Protein AF-A0A0G1K128-F1 (afdb_monomer_lite)

Organism: NCBI:txid1618657

pLDDT: mean 94.58, std 5.47, range [57.47, 98.75]

Sequence (160 aa):
MKIVFLGTSKFSKIYRDAIVRAGYEIVKMEDSPDLGVIAYYGKILPKKILDIPKMGFINVHYSLLPRWRGPSPIQAAILAGDLKTGVTISKVAPKADVGGIIAQEEASILKNETYFEIERKLDDIGQALLVKSIPEWTSGKIIPWKQDESSATYSKLIKC

Radius of gyration: 15.01 Å; chains: 1; bounding box: 37×30×43 Å

InterPro domains:
  IPR002376 Formyl transferase, N-terminal [PF00551] (32-133)
  IPR036477 Formyl transferase, N-terminal domain superfamily [SSF53328] (1-158)
  IPR041711 Methionyl-tRNA formyltransferase, N-terminal domain [cd08646] (1-158)

Foldseek 3Di:
DEEAEAADDPLSVLLVVLCVVLVYHHDHLVVQGQEYEYENRQDQDDPVSQVRHVLGYKYKDWFDPLEAFDDPRLVVCVVVVPQKGWIWIFGDDNDGPQGFTQDIDMDGDDPPDDSVNSSVVRSVRRSVGVSVRVVCSSVVVTDGHGGDPVNHDHDDDDDD

Structure (mmCIF, N/CA/C/O backbone):
data_AF-A0A0G1K128-F1
#
_entry.id   AF-A0A0G1K128-F1
#
loop_
_atom_site.group_PDB
_atom_site.id
_atom_site.type_symbol
_atom_site.label_atom_id
_atom_site.label_alt_id
_atom_site.label_comp_id
_atom_site.label_asym_id
_atom_site.label_entity_id
_atom_site.label_seq_id
_atom_site.pdbx_PDB_ins_code
_atom_site.Cartn_x
_atom_site.Cartn_y
_atom_site.Cartn_z
_atom_site.occupancy
_atom_site.B_iso_or_equiv
_atom_site.auth_seq_id
_atom_site.auth_comp_id
_atom_site.auth_asym_id
_atom_site.auth_atom_id
_atom_site.pdbx_PDB_model_num
ATOM 1 N N . MET A 1 1 ? -9.462 11.589 14.408 1.00 94.38 1 MET A N 1
ATOM 2 C CA . MET A 1 1 ? -9.555 10.154 14.067 1.00 94.38 1 MET A CA 1
ATOM 3 C C . MET A 1 1 ? -8.244 9.504 14.452 1.00 94.38 1 MET A C 1
ATOM 5 O O . MET A 1 1 ? -7.195 10.043 14.102 1.00 94.38 1 MET A O 1
ATOM 9 N N . LYS A 1 2 ? -8.320 8.403 15.193 1.00 97.50 2 LYS A N 1
ATOM 10 C CA . LYS A 1 2 ? -7.181 7.648 15.709 1.00 97.50 2 LYS A CA 1
ATOM 11 C C . LYS A 1 2 ? -6.802 6.546 14.728 1.00 97.50 2 LYS A C 1
ATOM 13 O O . LYS A 1 2 ? -7.643 5.719 14.376 1.00 97.50 2 LYS A O 1
ATOM 18 N N . ILE A 1 3 ? -5.549 6.517 14.293 1.00 98.00 3 ILE A N 1
ATOM 19 C CA . ILE A 1 3 ? -5.033 5.516 13.361 1.00 98.00 3 ILE A CA 1
ATOM 20 C C . ILE A 1 3 ? -3.970 4.675 14.053 1.00 98.00 3 ILE A C 1
ATOM 22 O O . ILE A 1 3 ? -2.995 5.203 14.584 1.00 98.00 3 ILE A O 1
ATOM 26 N N . VAL A 1 4 ? -4.114 3.355 13.987 1.00 97.69 4 VAL A N 1
ATOM 27 C CA . VAL A 1 4 ? -3.005 2.448 14.287 1.00 97.69 4 VAL A CA 1
ATOM 28 C C . VAL A 1 4 ? -2.243 2.156 12.998 1.00 97.69 4 VAL A C 1
ATOM 30 O O . VAL A 1 4 ? -2.825 1.755 11.990 1.00 97.69 4 VAL A O 1
ATOM 33 N N . PHE A 1 5 ? -0.931 2.374 13.015 1.00 97.12 5 PHE A N 1
ATOM 34 C CA . PHE A 1 5 ? -0.069 2.154 11.856 1.00 97.12 5 PHE A CA 1
ATOM 35 C C . PHE A 1 5 ? 0.845 0.951 12.076 1.00 97.12 5 PHE A C 1
ATOM 37 O O . PHE A 1 5 ? 1.557 0.882 13.079 1.00 97.12 5 PHE A O 1
ATOM 44 N N . LEU A 1 6 ? 0.853 0.024 11.120 1.00 95.19 6 LEU A N 1
ATOM 45 C CA . LEU A 1 6 ? 1.673 -1.180 11.141 1.00 95.19 6 LEU A CA 1
ATOM 46 C C . LEU A 1 6 ? 2.629 -1.188 9.944 1.00 95.19 6 LEU A C 1
ATOM 48 O O . LEU A 1 6 ? 2.229 -1.406 8.802 1.00 95.19 6 LEU A O 1
ATOM 52 N N . GLY A 1 7 ? 3.914 -1.005 10.232 1.00 91.31 7 GLY A N 1
ATOM 53 C CA . GLY A 1 7 ? 5.005 -1.128 9.271 1.00 91.31 7 GLY A CA 1
ATOM 54 C C . GLY A 1 7 ? 6.283 -1.565 9.979 1.00 91.31 7 GLY A C 1
ATOM 55 O O . GLY A 1 7 ? 6.497 -1.217 11.141 1.00 91.31 7 GLY A O 1
ATOM 56 N N . THR A 1 8 ? 7.093 -2.404 9.330 1.00 79.25 8 THR A N 1
ATOM 57 C CA . THR A 1 8 ? 8.268 -3.032 9.969 1.00 79.25 8 THR A CA 1
ATOM 58 C C . THR A 1 8 ? 9.603 -2.488 9.483 1.00 79.25 8 THR A C 1
ATOM 60 O O . THR A 1 8 ? 10.642 -2.876 10.011 1.00 79.25 8 THR A O 1
ATOM 63 N N . SER A 1 9 ? 9.610 -1.631 8.466 1.00 75.38 9 SER A N 1
ATOM 64 C CA . SER A 1 9 ? 10.834 -1.171 7.815 1.00 75.38 9 SER A CA 1
ATOM 65 C C . SER A 1 9 ? 11.008 0.338 7.955 1.00 75.38 9 SER A C 1
ATOM 67 O O . SER A 1 9 ? 10.055 1.086 8.159 1.00 75.38 9 SER A O 1
ATOM 69 N N . LYS A 1 10 ? 12.239 0.822 7.769 1.00 80.88 10 LYS A N 1
ATOM 70 C CA . LYS A 1 10 ? 12.489 2.265 7.628 1.00 80.88 10 LYS A CA 1
ATOM 71 C C . LYS A 1 10 ? 11.663 2.891 6.490 1.00 80.88 10 LYS A C 1
ATOM 73 O O . LYS A 1 10 ? 11.308 4.060 6.582 1.00 80.88 10 LYS A O 1
ATOM 78 N N . PHE A 1 11 ? 11.320 2.098 5.471 1.00 82.44 11 PHE A N 1
ATOM 79 C CA . PHE A 1 11 ? 10.525 2.518 4.317 1.00 82.44 11 PHE A CA 1
ATOM 80 C C . PHE A 1 11 ? 9.074 2.828 4.698 1.00 82.44 11 PHE A C 1
ATOM 82 O O . PHE A 1 11 ? 8.486 3.758 4.165 1.00 82.44 11 PHE A O 1
ATOM 89 N N . SER A 1 12 ? 8.506 2.162 5.712 1.00 90.00 12 SER A N 1
ATOM 90 C CA . SER A 1 12 ? 7.139 2.462 6.158 1.00 90.00 12 SER A CA 1
ATOM 91 C C . SER A 1 12 ? 7.001 3.828 6.843 1.00 90.00 12 SER A C 1
ATOM 93 O O . SER A 1 12 ? 5.887 4.324 7.004 1.00 90.00 12 SER A O 1
ATOM 95 N N . LYS A 1 13 ? 8.111 4.451 7.272 1.00 93.38 13 LYS A N 1
ATOM 96 C CA . LYS A 1 13 ? 8.086 5.715 8.024 1.00 93.38 13 LYS A CA 1
ATOM 97 C C . LYS A 1 13 ? 7.407 6.840 7.239 1.00 93.38 13 LYS A C 1
ATOM 99 O O . LYS A 1 13 ? 6.653 7.606 7.831 1.00 93.38 13 LYS A O 1
ATOM 104 N N . ILE A 1 14 ? 7.608 6.897 5.923 1.00 95.38 14 ILE A N 1
ATOM 105 C CA . ILE A 1 14 ? 7.027 7.942 5.069 1.00 95.38 14 ILE A CA 1
ATOM 106 C C . ILE A 1 14 ? 5.493 7.956 5.147 1.00 95.38 14 ILE A C 1
ATOM 108 O O . ILE A 1 14 ? 4.895 9.025 5.213 1.00 95.38 14 ILE A O 1
ATOM 112 N N . TYR A 1 15 ? 4.861 6.781 5.243 1.00 97.31 15 TYR A N 1
ATOM 113 C CA . TYR A 1 15 ? 3.409 6.648 5.353 1.00 97.31 15 TYR A CA 1
ATOM 114 C C . TYR A 1 15 ? 2.904 7.093 6.711 1.00 97.31 15 TYR A C 1
ATOM 116 O O . TYR A 1 15 ? 1.934 7.843 6.793 1.00 97.31 15 TYR A O 1
ATOM 124 N N . ARG A 1 16 ? 3.588 6.676 7.781 1.00 96.69 16 ARG A N 1
ATOM 125 C CA . ARG A 1 16 ? 3.284 7.151 9.131 1.00 96.69 16 ARG A CA 1
ATOM 126 C C . ARG A 1 16 ? 3.362 8.676 9.194 1.00 96.69 16 ARG A C 1
ATOM 128 O O . ARG A 1 16 ? 2.458 9.311 9.727 1.00 96.69 16 ARG A O 1
ATOM 135 N N . ASP A 1 17 ? 4.414 9.257 8.630 1.00 96.81 17 ASP A N 1
ATOM 136 C CA . ASP A 1 17 ? 4.616 10.702 8.642 1.00 96.81 17 ASP A CA 1
ATOM 137 C C . ASP A 1 17 ? 3.589 11.417 7.746 1.00 96.81 17 ASP A C 1
ATOM 139 O O . ASP A 1 17 ? 3.098 12.476 8.125 1.00 96.81 17 ASP A O 1
ATOM 143 N N . ALA A 1 18 ? 3.198 10.839 6.604 1.00 97.75 18 ALA A N 1
ATOM 144 C CA . ALA A 1 18 ? 2.126 11.367 5.756 1.00 97.75 18 ALA A CA 1
ATOM 145 C C . ALA A 1 18 ? 0.774 11.402 6.482 1.00 97.75 18 ALA A C 1
ATOM 147 O O . ALA A 1 18 ? 0.077 12.413 6.423 1.00 97.75 18 ALA A O 1
ATOM 148 N N . ILE A 1 19 ? 0.440 10.342 7.225 1.00 98.00 19 ILE A N 1
ATOM 149 C CA . ILE A 1 19 ? -0.766 10.277 8.060 1.00 98.00 19 ILE A CA 1
ATOM 150 C C . ILE A 1 19 ? -0.753 11.390 9.122 1.00 98.00 19 ILE A C 1
ATOM 152 O O . ILE A 1 19 ? -1.748 12.094 9.286 1.00 98.00 19 ILE A O 1
ATOM 156 N N . VAL A 1 20 ? 0.380 11.594 9.804 1.00 97.88 20 VAL A N 1
ATOM 157 C CA . VAL A 1 20 ? 0.524 12.659 10.814 1.00 97.88 20 VAL A CA 1
ATOM 158 C C . VAL A 1 20 ? 0.426 14.049 10.181 1.00 97.88 20 VAL A C 1
ATOM 160 O O . VAL A 1 20 ? -0.293 14.902 10.695 1.00 97.88 20 VAL A O 1
ATOM 163 N N . ARG A 1 21 ? 1.095 14.287 9.043 1.00 98.00 21 ARG A N 1
ATOM 164 C CA . ARG A 1 21 ? 1.012 15.563 8.303 1.00 98.00 21 ARG A CA 1
ATOM 165 C C . ARG A 1 21 ? -0.411 15.878 7.843 1.00 98.00 21 ARG A C 1
ATOM 167 O O . ARG A 1 21 ? -0.774 17.045 7.779 1.00 98.00 21 ARG A O 1
ATOM 174 N N . ALA A 1 22 ? -1.211 14.853 7.557 1.00 97.56 22 ALA A N 1
ATOM 175 C CA . ALA A 1 22 ? -2.624 14.992 7.220 1.00 97.56 22 ALA A CA 1
ATOM 176 C C . ALA A 1 22 ? -3.532 15.285 8.436 1.00 97.56 22 ALA A C 1
ATOM 178 O O . ALA A 1 22 ? -4.745 15.397 8.278 1.00 97.56 22 ALA A O 1
ATOM 179 N N . GLY A 1 23 ? -2.969 15.418 9.643 1.00 97.75 23 GLY A N 1
ATOM 180 C CA . GLY A 1 23 ? -3.703 15.778 10.859 1.00 97.75 23 GLY A CA 1
ATOM 181 C C . GLY A 1 23 ? -4.327 14.595 11.601 1.00 97.75 23 GLY A C 1
ATOM 182 O O . GLY A 1 23 ? -5.150 14.803 12.493 1.00 97.75 23 GLY A O 1
ATOM 183 N N . TYR A 1 24 ? -3.963 13.357 11.258 1.00 97.81 24 TYR A N 1
ATOM 184 C CA . TYR A 1 24 ? -4.428 12.175 11.981 1.00 97.81 24 TYR A CA 1
ATOM 185 C C . TYR A 1 24 ? -3.504 11.825 13.149 1.00 97.81 24 TYR A C 1
ATOM 187 O O . TYR A 1 24 ? -2.281 11.961 13.078 1.00 97.81 24 TYR A O 1
ATOM 195 N N . GLU A 1 25 ? -4.098 11.315 14.223 1.00 97.62 25 GLU A N 1
ATOM 196 C CA . GLU A 1 25 ? -3.369 10.885 15.411 1.00 97.62 25 GLU A CA 1
ATOM 197 C C . GLU A 1 25 ? -2.927 9.428 15.249 1.00 97.62 25 GLU A C 1
ATOM 199 O O . GLU A 1 25 ? -3.759 8.551 15.012 1.00 97.62 25 GLU A O 1
ATOM 204 N N . ILE A 1 26 ? -1.628 9.159 15.393 1.00 97.62 26 ILE A N 1
ATOM 205 C CA . ILE A 1 26 ? -1.115 7.787 15.444 1.00 97.62 26 ILE A CA 1
ATOM 206 C C . ILE A 1 26 ? -1.187 7.280 16.881 1.00 97.62 26 ILE A C 1
ATOM 208 O O . ILE A 1 26 ? -0.515 7.823 17.757 1.00 97.62 26 ILE A O 1
ATOM 212 N N . VAL A 1 27 ? -1.941 6.207 17.094 1.00 97.50 27 VAL A N 1
ATOM 213 C CA . VAL A 1 27 ? -2.155 5.591 18.409 1.00 97.50 27 VAL A CA 1
ATOM 214 C C . VAL A 1 27 ? -1.698 4.133 18.429 1.00 97.50 27 VAL A C 1
ATOM 216 O O . VAL A 1 27 ? -1.413 3.540 17.381 1.00 97.50 27 VAL A O 1
ATOM 219 N N . LYS A 1 28 ? -1.623 3.535 19.621 1.00 95.88 28 LYS A N 1
ATOM 220 C CA . LYS A 1 28 ? -1.370 2.100 19.761 1.00 95.88 28 LYS A CA 1
ATOM 221 C C . LYS A 1 28 ? -2.665 1.303 19.625 1.00 95.88 28 LYS A C 1
ATOM 223 O O . LYS A 1 28 ? -3.765 1.849 19.585 1.00 95.88 28 LYS A O 1
ATOM 228 N N . MET A 1 29 ? -2.532 -0.017 19.535 1.00 93.88 29 MET A N 1
ATOM 229 C CA . MET A 1 29 ? -3.674 -0.908 19.330 1.00 93.88 29 MET A CA 1
ATOM 230 C C . MET A 1 29 ? -4.654 -0.869 20.513 1.00 93.88 29 MET A C 1
ATOM 232 O O . MET A 1 29 ? -5.865 -0.932 20.327 1.00 93.88 29 MET A O 1
ATOM 236 N N . GLU A 1 30 ? -4.120 -0.737 21.725 1.00 94.38 30 GLU A N 1
ATOM 237 C CA . GLU A 1 30 ? -4.852 -0.644 22.987 1.00 94.38 30 GLU A CA 1
ATOM 238 C C . GLU A 1 30 ? -5.641 0.668 23.161 1.00 94.38 30 GLU A C 1
ATOM 240 O O . GLU A 1 30 ? -6.563 0.722 23.971 1.00 94.38 30 GLU A O 1
ATOM 245 N N . ASP A 1 31 ? -5.362 1.696 22.354 1.00 95.50 31 ASP A N 1
ATOM 246 C CA . ASP A 1 31 ? -5.962 3.034 22.476 1.00 95.50 31 ASP A CA 1
ATOM 247 C C . ASP A 1 31 ? -7.271 3.201 21.680 1.00 95.50 31 ASP A C 1
ATOM 249 O O . ASP A 1 31 ? -7.717 4.326 21.418 1.00 95.50 31 ASP A O 1
ATOM 253 N N . SER A 1 32 ? -7.896 2.080 21.301 1.00 94.44 32 SER A N 1
ATOM 254 C CA . SER A 1 32 ? -9.138 2.020 20.515 1.00 94.44 32 SER A CA 1
ATOM 255 C C . SER A 1 32 ? -9.050 2.807 19.195 1.00 94.44 32 SER A C 1
ATOM 257 O O . SER A 1 32 ? -9.748 3.812 19.032 1.00 94.44 32 SER A O 1
ATOM 259 N N . PRO A 1 33 ? -8.186 2.388 18.250 1.00 97.50 33 PRO A N 1
ATOM 260 C CA . PRO A 1 33 ? -8.062 3.045 16.952 1.00 97.50 33 PRO A CA 1
ATOM 261 C C . PRO A 1 33 ? -9.363 2.958 16.141 1.00 97.50 33 PRO A C 1
ATOM 263 O O . PRO A 1 33 ? -10.079 1.958 16.182 1.00 97.50 33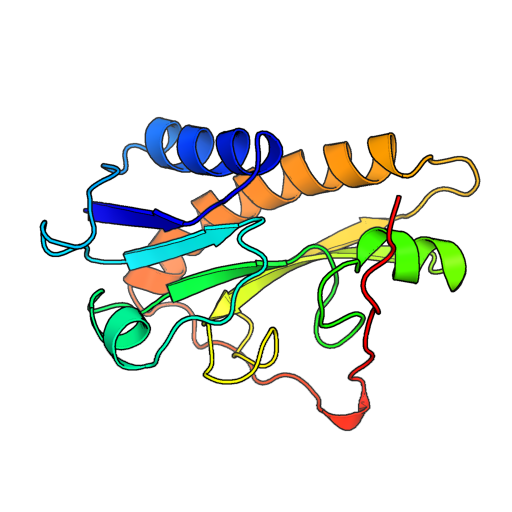 PRO A O 1
ATOM 266 N N . ASP A 1 34 ? -9.640 3.985 15.341 1.00 97.19 34 ASP A N 1
ATOM 267 C CA . ASP A 1 34 ? -10.772 3.999 14.411 1.00 97.19 34 ASP A CA 1
ATOM 268 C C . ASP A 1 34 ? -10.447 3.191 13.144 1.00 97.19 34 ASP A C 1
ATOM 270 O O . ASP A 1 34 ? -11.269 2.403 12.671 1.00 97.19 34 ASP A O 1
ATOM 274 N N . LEU A 1 35 ? -9.224 3.357 12.626 1.00 97.88 35 LEU A N 1
ATOM 275 C CA . LEU A 1 35 ? -8.732 2.760 11.384 1.00 97.88 35 LEU A CA 1
ATOM 276 C C . LEU A 1 35 ? -7.332 2.166 11.581 1.00 97.88 35 LEU A C 1
ATOM 278 O O . LEU A 1 35 ? -6.476 2.748 12.247 1.00 97.88 35 LEU A O 1
ATOM 282 N N . GLY A 1 36 ? -7.083 1.021 10.953 1.00 97.75 36 GLY A N 1
ATOM 283 C CA . GLY A 1 36 ? -5.751 0.452 10.812 1.00 97.75 36 GLY A CA 1
ATOM 284 C C . GLY A 1 36 ? -5.149 0.726 9.434 1.00 97.75 36 GLY A C 1
ATOM 285 O O . GLY A 1 36 ? -5.823 0.582 8.416 1.00 97.75 36 GLY A O 1
ATOM 286 N N . VAL A 1 37 ? -3.866 1.077 9.379 1.00 97.75 37 VAL A N 1
ATOM 287 C CA . VAL A 1 37 ? -3.120 1.228 8.120 1.00 97.75 37 VAL A CA 1
ATOM 288 C C . VAL A 1 37 ? -1.892 0.325 8.131 1.00 97.75 37 VAL A C 1
ATOM 290 O O . VAL A 1 37 ? -1.126 0.320 9.094 1.00 97.75 37 VAL A O 1
ATOM 293 N N . ILE A 1 38 ? -1.700 -0.423 7.047 1.00 95.75 38 ILE A N 1
ATOM 294 C CA . ILE A 1 38 ? -0.551 -1.297 6.816 1.00 95.75 38 ILE A CA 1
ATOM 295 C C . ILE A 1 38 ? 0.257 -0.760 5.636 1.00 95.75 38 ILE A C 1
ATOM 297 O O . ILE A 1 38 ? -0.296 -0.486 4.572 1.00 95.75 38 ILE A O 1
ATOM 301 N N . ALA A 1 39 ? 1.570 -0.640 5.815 1.00 94.69 39 ALA A N 1
ATOM 302 C CA . ALA A 1 39 ? 2.513 -0.409 4.724 1.00 94.69 39 ALA A CA 1
ATOM 303 C C . ALA A 1 39 ? 3.849 -1.076 5.069 1.00 94.69 39 ALA A C 1
ATOM 305 O O . ALA A 1 39 ? 4.358 -0.901 6.177 1.00 94.69 39 ALA A O 1
ATOM 306 N N . TYR A 1 40 ? 4.418 -1.853 4.143 1.00 89.44 40 TYR A N 1
ATOM 307 C CA . TYR A 1 40 ? 5.671 -2.597 4.355 1.00 89.44 40 TYR A CA 1
ATOM 308 C C . TYR A 1 40 ? 5.719 -3.410 5.665 1.00 89.44 40 TYR A C 1
ATOM 310 O O . TYR A 1 40 ? 6.712 -3.384 6.396 1.00 89.44 40 TYR A O 1
ATOM 318 N N . TYR A 1 41 ? 4.634 -4.109 6.002 1.00 85.56 41 TYR A N 1
ATOM 319 C CA . TYR A 1 41 ? 4.558 -4.884 7.246 1.00 85.56 41 TYR A CA 1
ATOM 320 C C . TYR A 1 41 ? 5.029 -6.335 7.087 1.00 85.56 41 TYR A C 1
ATOM 322 O O . TYR A 1 41 ? 5.574 -6.924 8.019 1.00 85.56 41 TYR A O 1
ATOM 330 N N . GLY A 1 42 ? 4.808 -6.931 5.910 1.00 77.81 42 GLY A N 1
ATOM 331 C CA . GLY A 1 42 ? 5.325 -8.258 5.554 1.00 77.81 42 GLY A CA 1
ATOM 332 C C . GLY A 1 42 ? 4.785 -9.439 6.374 1.00 77.81 42 GLY A C 1
ATOM 333 O O . GLY A 1 42 ? 5.275 -10.555 6.216 1.00 77.81 42 GLY A O 1
ATOM 334 N N . LYS A 1 43 ? 3.793 -9.229 7.248 1.00 82.75 43 LYS A N 1
ATOM 335 C CA . LYS A 1 43 ? 3.193 -10.271 8.095 1.00 82.75 43 LYS A CA 1
ATOM 336 C C . LYS A 1 43 ? 1.682 -10.324 7.903 1.00 82.75 43 LYS A C 1
ATOM 338 O O . LYS A 1 43 ? 1.023 -9.296 7.775 1.00 82.75 43 LYS A O 1
ATOM 343 N N . ILE A 1 44 ? 1.134 -11.535 7.950 1.00 85.19 44 ILE A N 1
ATOM 344 C CA . ILE A 1 44 ? -0.314 -11.751 7.979 1.00 85.19 44 ILE A CA 1
ATOM 345 C C . ILE A 1 44 ? -0.823 -11.406 9.379 1.00 85.19 44 ILE A C 1
ATOM 347 O O . ILE A 1 44 ? -0.292 -11.898 10.377 1.00 85.19 44 ILE A O 1
ATOM 351 N N . LEU A 1 45 ? -1.856 -10.568 9.454 1.00 87.25 45 LEU A N 1
ATOM 352 C CA . LEU A 1 45 ? -2.492 -10.228 10.721 1.00 87.25 45 LEU A CA 1
ATOM 353 C C . LEU A 1 45 ? -3.525 -11.290 11.117 1.00 87.25 45 LEU A C 1
ATOM 355 O O . LEU A 1 45 ? -4.397 -11.627 10.313 1.00 87.25 45 LEU A O 1
ATOM 359 N N . PRO A 1 46 ? -3.487 -11.794 12.363 1.00 90.50 46 PRO A N 1
ATOM 360 C CA . PRO A 1 46 ? -4.557 -12.627 12.893 1.00 90.50 46 PRO A CA 1
ATOM 361 C C . PRO A 1 46 ? -5.894 -11.881 12.890 1.00 90.50 46 PRO A C 1
ATOM 363 O O . PRO A 1 46 ? -5.934 -10.680 13.161 1.00 90.50 46 PRO A O 1
ATOM 366 N N . LYS A 1 47 ? -7.002 -12.606 12.700 1.00 89.38 47 LYS A N 1
ATOM 367 C CA . LYS A 1 47 ? -8.359 -12.030 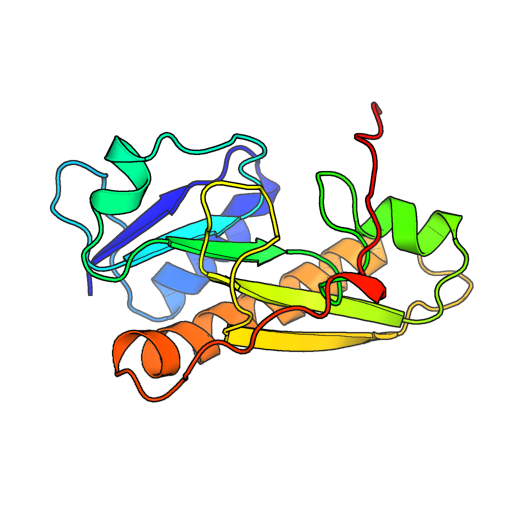12.691 1.00 89.38 47 LYS A CA 1
ATOM 368 C C . LYS A 1 47 ? -8.647 -11.156 13.922 1.00 89.38 47 LYS A C 1
ATOM 370 O O . LYS A 1 47 ? -9.123 -10.041 13.778 1.00 89.38 47 LYS A O 1
ATOM 375 N N . LYS A 1 48 ? -8.240 -11.609 15.115 1.00 91.38 48 LYS A N 1
ATOM 376 C CA . LYS A 1 48 ? -8.395 -10.851 16.371 1.00 91.38 48 LYS A CA 1
ATOM 377 C C . LYS A 1 48 ? -7.762 -9.456 16.352 1.00 91.38 48 LYS A C 1
ATOM 379 O O . LYS A 1 48 ? -8.168 -8.622 17.139 1.00 91.38 48 LYS A O 1
ATOM 384 N N . ILE A 1 49 ? -6.741 -9.237 15.519 1.00 92.44 49 ILE A N 1
ATOM 385 C CA . ILE A 1 49 ? -6.104 -7.929 15.342 1.00 92.44 49 ILE A CA 1
ATOM 386 C C . ILE A 1 49 ? -6.861 -7.122 14.293 1.00 92.44 49 ILE A C 1
ATOM 388 O O . ILE A 1 49 ? -7.120 -5.945 14.511 1.00 92.44 49 ILE A O 1
ATOM 392 N N . LEU A 1 50 ? -7.242 -7.760 13.181 1.00 91.56 50 LEU A N 1
ATOM 393 C CA . LEU A 1 50 ? -8.007 -7.125 12.104 1.00 91.56 50 LEU A CA 1
ATOM 394 C C . LEU A 1 50 ? -9.343 -6.544 12.581 1.00 91.56 50 LEU A C 1
ATOM 396 O O . LEU A 1 50 ? -9.773 -5.527 12.045 1.00 91.56 50 LEU A O 1
ATOM 400 N N . ASP A 1 51 ? -9.953 -7.171 13.586 1.00 91.94 51 ASP A N 1
ATOM 401 C CA . ASP A 1 51 ? -11.247 -6.777 14.145 1.00 91.94 51 ASP A CA 1
ATOM 402 C C . ASP A 1 51 ? -11.144 -5.634 15.186 1.00 91.94 51 ASP A C 1
ATOM 404 O O . ASP A 1 51 ? -12.174 -5.181 15.679 1.00 91.94 51 ASP A O 1
ATOM 408 N N . ILE A 1 52 ? -9.936 -5.163 15.547 1.00 94.75 52 ILE A N 1
ATOM 409 C CA . ILE A 1 52 ? -9.764 -4.117 16.578 1.00 94.75 52 ILE A CA 1
ATOM 410 C C . ILE A 1 52 ? -10.224 -2.740 16.076 1.00 94.75 52 ILE A C 1
ATOM 412 O O . ILE A 1 52 ? -11.076 -2.137 16.733 1.00 94.75 52 ILE A O 1
ATOM 416 N N . PRO A 1 53 ? -9.712 -2.203 14.947 1.00 95.69 53 PRO A N 1
ATOM 417 C CA . PRO A 1 53 ? -10.199 -0.928 14.450 1.00 95.69 53 PRO A CA 1
ATOM 418 C C . PRO A 1 53 ? -11.596 -1.098 13.858 1.00 95.69 53 PRO A C 1
ATOM 420 O O . PRO A 1 53 ? -11.819 -1.967 13.014 1.00 95.69 53 PRO A O 1
ATOM 423 N N . LYS A 1 54 ? -12.533 -0.229 14.247 1.00 88.69 54 LYS A N 1
ATOM 424 C CA . LYS A 1 54 ? -13.939 -0.300 13.801 1.00 88.69 54 LYS A CA 1
ATOM 425 C C . LYS A 1 54 ? -14.081 -0.266 12.278 1.00 88.69 54 LYS A C 1
ATOM 427 O O . LYS A 1 54 ? -14.970 -0.904 11.722 1.00 88.69 54 LYS A O 1
ATOM 432 N N . MET A 1 55 ? -13.199 0.470 11.604 1.00 93.69 55 MET A N 1
ATOM 433 C CA . MET A 1 55 ? -13.181 0.629 10.147 1.00 93.69 55 MET A CA 1
ATOM 434 C C . MET A 1 55 ? -12.263 -0.395 9.451 1.00 93.69 55 M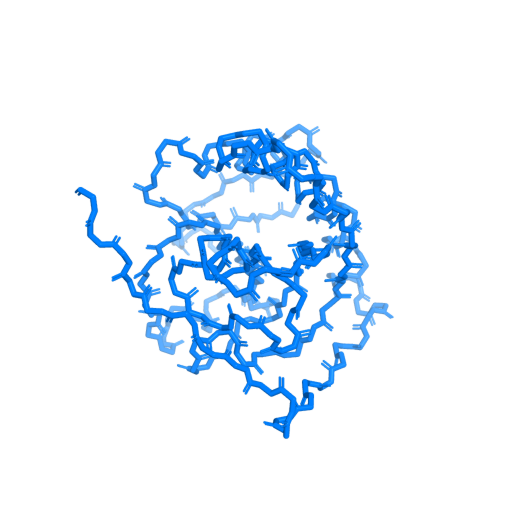ET A C 1
ATOM 436 O O . MET A 1 55 ? -12.040 -0.321 8.241 1.00 93.69 55 MET A O 1
ATOM 440 N N . GLY A 1 56 ? -11.748 -1.371 10.205 1.00 94.00 56 GLY A N 1
ATOM 441 C CA . GLY A 1 56 ? -10.827 -2.403 9.744 1.00 94.00 56 GLY A CA 1
ATOM 442 C C . GLY A 1 56 ? -9.439 -1.864 9.402 1.00 94.00 56 GLY A C 1
ATOM 443 O O . GLY A 1 56 ? -9.042 -0.780 9.828 1.00 94.00 56 GLY A O 1
ATOM 444 N N . PHE A 1 57 ? -8.699 -2.644 8.613 1.00 96.81 57 PHE A N 1
ATOM 445 C CA . PHE A 1 57 ? -7.396 -2.249 8.084 1.00 96.81 57 PHE A CA 1
ATOM 446 C C . PHE A 1 57 ? -7.451 -1.975 6.585 1.00 96.81 57 PHE A C 1
ATOM 448 O O . PHE A 1 57 ? -8.119 -2.695 5.836 1.00 96.81 57 PHE A O 1
ATOM 455 N N . ILE A 1 58 ? -6.663 -0.997 6.149 1.00 97.50 58 ILE A N 1
ATOM 456 C CA . ILE A 1 58 ? -6.305 -0.774 4.749 1.00 97.50 58 ILE A CA 1
ATOM 457 C C . ILE A 1 58 ? -4.804 -0.999 4.556 1.00 97.50 58 ILE A C 1
ATOM 459 O O . ILE A 1 58 ? -4.013 -0.777 5.471 1.00 97.50 58 ILE A O 1
ATOM 463 N N . ASN A 1 59 ? -4.417 -1.470 3.377 1.00 97.31 59 ASN A N 1
ATOM 464 C CA . ASN A 1 59 ? -3.039 -1.763 3.002 1.00 97.31 59 ASN A CA 1
ATOM 465 C C . ASN A 1 59 ? -2.622 -0.903 1.814 1.00 97.31 59 ASN A C 1
ATOM 467 O O . ASN A 1 59 ? -3.419 -0.716 0.894 1.00 97.31 59 ASN A O 1
ATOM 471 N N . VAL A 1 60 ? -1.373 -0.443 1.827 1.00 97.94 60 VAL A N 1
ATOM 472 C CA . VAL A 1 60 ? -0.713 0.160 0.669 1.00 97.94 60 VAL A CA 1
ATOM 473 C C . VAL A 1 60 ? 0.120 -0.909 -0.031 1.00 97.94 60 VAL A C 1
ATOM 475 O O . VAL A 1 60 ? 1.038 -1.472 0.566 1.00 97.94 60 VAL A O 1
ATOM 478 N N . HIS A 1 61 ? -0.193 -1.186 -1.295 1.00 97.56 61 HIS A N 1
ATOM 479 C CA . HIS A 1 61 ? 0.440 -2.246 -2.078 1.00 97.56 61 HIS A CA 1
ATOM 480 C C . HIS A 1 61 ? 1.008 -1.729 -3.397 1.00 97.56 61 HIS A C 1
ATOM 482 O O . HIS A 1 61 ? 0.334 -0.998 -4.113 1.00 97.56 61 HIS A O 1
ATOM 488 N N . TYR A 1 62 ? 2.239 -2.112 -3.740 1.00 97.19 62 TYR A N 1
ATOM 489 C CA . TYR A 1 62 ? 3.014 -1.490 -4.831 1.00 97.19 62 TYR A CA 1
ATOM 490 C C . TYR A 1 62 ? 2.856 -2.213 -6.164 1.00 97.19 62 TYR A C 1
ATOM 492 O O . TYR A 1 62 ? 3.820 -2.589 -6.831 1.00 97.19 62 TYR A O 1
ATOM 500 N N . SER A 1 63 ? 1.605 -2.460 -6.520 1.00 97.94 63 SER A N 1
ATOM 501 C CA . SER A 1 63 ? 1.225 -2.878 -7.862 1.00 97.94 63 SER A CA 1
ATOM 502 C C . SER A 1 63 ? -0.204 -2.461 -8.155 1.00 97.94 63 SER A C 1
ATOM 504 O O . SER A 1 63 ? -0.948 -2.042 -7.263 1.00 97.94 63 SER A O 1
ATOM 506 N N . LEU A 1 64 ? -0.594 -2.633 -9.412 1.00 98.31 64 LEU A N 1
ATOM 507 C CA . LEU A 1 64 ? -1.982 -2.588 -9.835 1.00 98.31 64 LEU A CA 1
ATOM 508 C C . LEU A 1 64 ? -2.644 -3.942 -9.544 1.00 98.31 64 LEU A C 1
ATOM 510 O O . LEU A 1 64 ? -2.686 -4.823 -10.406 1.00 98.31 64 LEU A O 1
ATOM 514 N N . LEU A 1 65 ? -3.142 -4.128 -8.315 1.00 98.31 65 LEU A N 1
ATOM 515 C CA . LEU A 1 65 ? -3.904 -5.327 -7.961 1.00 98.31 65 LEU A CA 1
ATOM 516 C C . LEU A 1 65 ? -5.069 -5.529 -8.947 1.00 98.31 65 LEU A C 1
ATOM 518 O O . LEU A 1 65 ? -5.715 -4.549 -9.327 1.00 98.31 65 LEU A O 1
ATOM 522 N N . PRO A 1 66 ? -5.353 -6.780 -9.356 1.00 98.06 66 PRO A N 1
ATOM 523 C CA . PRO A 1 66 ? -4.879 -8.041 -8.766 1.00 98.06 66 PRO A CA 1
ATOM 524 C C . PRO A 1 66 ? -3.508 -8.543 -9.254 1.00 98.06 66 PRO A C 1
ATOM 526 O O . PRO A 1 66 ? -3.062 -9.609 -8.820 1.00 98.06 66 PRO A O 1
ATOM 529 N N . ARG A 1 67 ? -2.825 -7.815 -10.144 1.00 98.25 67 ARG A N 1
ATOM 530 C CA . ARG A 1 67 ? -1.485 -8.185 -10.611 1.00 98.25 67 ARG A CA 1
ATOM 531 C C . ARG A 1 67 ? -0.468 -8.002 -9.480 1.00 98.25 67 ARG A C 1
ATOM 533 O O . ARG A 1 67 ? -0.527 -7.020 -8.756 1.00 98.25 67 ARG A O 1
ATOM 540 N N . TRP A 1 68 ? 0.464 -8.941 -9.346 1.00 97.62 68 TRP A N 1
ATOM 541 C CA . TRP A 1 68 ? 1.557 -8.943 -8.366 1.00 97.62 68 TRP A CA 1
ATOM 542 C C . TRP A 1 68 ? 1.136 -8.859 -6.893 1.00 97.62 68 TRP A C 1
ATOM 544 O O . TRP A 1 68 ? 1.767 -8.170 -6.091 1.00 97.62 68 TRP A O 1
ATOM 554 N N . ARG A 1 69 ? 0.136 -9.644 -6.482 1.00 97.06 69 ARG A N 1
ATOM 555 C CA . ARG A 1 69 ? -0.089 -9.948 -5.055 1.00 97.06 69 ARG A CA 1
ATOM 556 C C . ARG A 1 69 ? 1.195 -10.502 -4.422 1.00 97.06 69 ARG A C 1
ATOM 558 O O . ARG A 1 69 ? 1.955 -11.209 -5.085 1.00 97.06 69 ARG A O 1
ATOM 565 N N . GLY A 1 70 ? 1.443 -10.242 -3.144 1.00 94.06 70 GLY A N 1
ATOM 566 C CA . GLY A 1 70 ? 2.585 -10.794 -2.417 1.00 94.06 70 GLY A CA 1
ATOM 567 C C . GLY A 1 70 ? 3.751 -9.819 -2.196 1.00 94.06 70 GLY A C 1
ATOM 568 O O . GLY A 1 70 ? 3.634 -8.617 -2.392 1.00 94.06 70 GLY A O 1
ATOM 569 N N . PRO A 1 71 ? 4.900 -10.320 -1.727 1.00 92.62 71 PRO A N 1
ATOM 570 C CA . PRO A 1 71 ? 5.868 -9.515 -0.981 1.00 92.62 71 PRO A CA 1
ATOM 571 C C . PRO A 1 71 ? 6.862 -8.690 -1.815 1.00 92.62 71 PRO A C 1
ATOM 573 O O . PRO A 1 71 ? 7.594 -7.893 -1.233 1.00 92.62 71 PRO A O 1
ATOM 576 N N . SER A 1 72 ? 6.967 -8.889 -3.132 1.00 94.69 72 SER A N 1
ATOM 577 C CA . SER A 1 72 ? 7.982 -8.207 -3.963 1.00 94.69 72 SER A CA 1
ATOM 578 C C . SER A 1 72 ? 7.409 -7.738 -5.310 1.00 94.69 72 SER A C 1
ATOM 580 O O . SER A 1 72 ? 7.882 -8.162 -6.369 1.00 94.69 72 SER A O 1
ATOM 582 N N . PRO A 1 73 ? 6.353 -6.902 -5.298 1.00 96.25 73 PRO A N 1
ATOM 583 C CA . PRO A 1 73 ? 5.606 -6.565 -6.505 1.00 96.25 73 PRO A CA 1
ATOM 584 C C . PRO A 1 73 ? 6.397 -5.717 -7.508 1.00 96.25 73 PRO A C 1
ATOM 586 O O . PRO A 1 73 ? 6.320 -5.987 -8.704 1.00 96.25 73 PRO A O 1
ATOM 589 N N . ILE A 1 74 ? 7.205 -4.750 -7.050 1.00 96.50 74 ILE A N 1
ATOM 590 C CA . ILE A 1 74 ? 8.022 -3.916 -7.948 1.00 96.50 74 ILE A CA 1
ATOM 591 C C . ILE A 1 74 ? 9.008 -4.786 -8.725 1.00 96.50 74 ILE A C 1
ATOM 593 O O . ILE A 1 74 ? 9.081 -4.705 -9.948 1.00 96.50 74 ILE A O 1
ATOM 597 N N . GLN A 1 75 ? 9.770 -5.631 -8.025 1.00 95.88 75 GLN A N 1
ATOM 598 C CA . GLN A 1 75 ? 10.765 -6.481 -8.667 1.00 95.88 75 GLN A CA 1
ATOM 599 C C . GLN A 1 75 ? 10.108 -7.439 -9.659 1.00 95.88 75 GLN A C 1
ATOM 601 O O . GLN A 1 75 ? 10.645 -7.661 -10.738 1.00 95.88 75 GLN A O 1
ATOM 606 N N . ALA A 1 76 ? 8.940 -7.985 -9.314 1.00 96.56 76 ALA A N 1
ATOM 607 C CA . ALA A 1 76 ? 8.205 -8.869 -10.205 1.00 96.56 76 ALA A CA 1
ATOM 608 C C . ALA A 1 76 ? 7.745 -8.147 -11.484 1.00 96.56 76 ALA A C 1
ATOM 610 O O . ALA A 1 76 ? 7.923 -8.691 -12.572 1.00 96.56 76 ALA A O 1
ATOM 611 N N . ALA A 1 77 ? 7.247 -6.911 -11.365 1.00 97.31 77 ALA A N 1
ATOM 612 C CA . ALA A 1 77 ? 6.884 -6.079 -12.511 1.00 97.31 77 ALA A CA 1
ATOM 613 C C . ALA A 1 77 ? 8.091 -5.801 -13.423 1.00 97.31 77 ALA A C 1
ATOM 615 O O . ALA A 1 77 ? 8.004 -6.000 -14.634 1.00 97.31 77 ALA A O 1
ATOM 616 N N . ILE A 1 78 ? 9.240 -5.435 -12.842 1.00 95.94 78 ILE A N 1
ATOM 617 C CA . ILE A 1 78 ? 10.488 -5.213 -13.591 1.00 95.94 78 ILE A CA 1
ATOM 618 C C . ILE A 1 78 ? 10.921 -6.494 -14.319 1.00 95.94 78 ILE A C 1
ATOM 620 O O . ILE A 1 78 ? 11.186 -6.465 -15.518 1.00 95.94 78 ILE A O 1
ATOM 624 N N . LEU A 1 79 ? 10.973 -7.630 -13.615 1.00 94.75 79 LEU A N 1
ATOM 625 C CA . LEU A 1 79 ? 11.428 -8.910 -14.172 1.00 94.75 79 LEU A CA 1
ATOM 626 C C . LEU A 1 79 ? 10.510 -9.444 -15.278 1.00 94.75 79 LEU A C 1
ATOM 628 O O . LEU A 1 79 ? 10.982 -10.127 -16.182 1.00 94.75 79 LEU A O 1
ATOM 632 N N . ALA A 1 80 ? 9.214 -9.142 -15.213 1.00 96.06 80 ALA A N 1
ATOM 633 C CA . ALA A 1 80 ? 8.255 -9.507 -16.250 1.00 96.06 80 ALA A CA 1
ATOM 634 C C . ALA A 1 80 ? 8.276 -8.567 -17.466 1.00 96.06 80 ALA A C 1
ATOM 636 O O . ALA A 1 80 ? 7.608 -8.856 -18.458 1.00 96.06 80 ALA A O 1
ATOM 637 N N . GLY A 1 81 ? 9.026 -7.461 -17.403 1.00 95.94 81 GLY A N 1
ATOM 638 C CA . GLY A 1 81 ? 9.046 -6.447 -18.454 1.00 95.94 81 GLY A CA 1
ATOM 639 C C . GLY A 1 81 ? 7.761 -5.621 -18.521 1.00 95.94 81 GLY A C 1
ATOM 640 O O . GLY A 1 81 ? 7.393 -5.155 -19.600 1.00 95.94 81 GLY A O 1
ATOM 641 N N . ASP A 1 82 ? 7.061 -5.452 -17.395 1.00 97.56 82 ASP A N 1
ATOM 642 C CA . ASP A 1 82 ? 5.860 -4.624 -17.350 1.00 97.56 82 ASP A CA 1
ATOM 643 C C . ASP A 1 82 ? 6.207 -3.167 -17.682 1.00 97.56 82 ASP A C 1
ATOM 645 O O . ASP A 1 82 ? 7.153 -2.592 -17.149 1.00 97.56 82 ASP A O 1
ATOM 649 N N . LEU A 1 83 ? 5.393 -2.542 -18.534 1.00 97.50 83 LEU A N 1
ATOM 650 C CA . LEU A 1 83 ? 5.533 -1.119 -18.876 1.00 97.50 83 LEU A CA 1
ATOM 651 C C . LEU A 1 83 ? 4.879 -0.194 -17.846 1.00 97.50 83 LEU A C 1
ATOM 653 O O . LEU A 1 83 ? 5.021 1.027 -17.919 1.00 97.50 83 LEU A O 1
ATOM 657 N N . LYS A 1 84 ? 4.101 -0.766 -16.927 1.00 97.94 84 LYS A N 1
ATOM 658 C CA . LYS A 1 84 ? 3.261 -0.058 -15.968 1.00 97.94 84 LYS A CA 1
ATOM 659 C C . LYS A 1 84 ? 3.203 -0.837 -14.663 1.00 97.94 84 LYS A C 1
ATOM 661 O O . LYS A 1 84 ? 3.115 -2.061 -14.654 1.00 97.94 84 LYS A O 1
ATOM 666 N N . THR A 1 85 ? 3.205 -0.103 -13.568 1.00 98.31 85 THR A N 1
ATOM 667 C CA . THR A 1 85 ? 2.899 -0.578 -12.220 1.00 98.31 85 THR A CA 1
ATOM 668 C C . THR A 1 85 ? 2.017 0.474 -11.550 1.00 98.31 85 THR A C 1
ATOM 670 O O . THR A 1 85 ? 1.373 1.270 -12.231 1.00 98.31 85 THR A O 1
ATOM 673 N N . GLY A 1 86 ? 1.932 0.486 -10.230 1.00 98.38 86 GLY A N 1
ATOM 674 C CA . GLY A 1 86 ? 1.166 1.489 -9.519 1.00 98.38 86 GLY A CA 1
ATOM 675 C C . GLY A 1 86 ? 1.103 1.222 -8.033 1.00 98.38 86 GLY A C 1
ATOM 676 O O . GLY A 1 86 ? 1.772 0.328 -7.513 1.00 98.38 86 GLY A O 1
ATOM 677 N N . VAL A 1 87 ? 0.262 1.996 -7.363 1.00 98.69 87 VAL A N 1
ATOM 678 C CA . VAL A 1 87 ? -0.081 1.788 -5.962 1.00 98.69 87 VAL A CA 1
ATOM 679 C C . VAL A 1 87 ? -1.558 1.465 -5.857 1.00 98.69 87 VAL A C 1
ATOM 681 O O . VAL A 1 87 ? -2.398 2.127 -6.459 1.00 98.69 87 VAL A O 1
ATOM 684 N N . THR A 1 88 ? -1.877 0.458 -5.056 1.00 98.75 88 THR A N 1
ATOM 685 C CA . THR A 1 88 ? -3.241 0.118 -4.676 1.00 98.75 88 THR A CA 1
ATOM 686 C C . THR A 1 88 ? -3.425 0.327 -3.180 1.00 98.75 88 THR A C 1
ATOM 688 O O . THR A 1 88 ? -2.660 -0.204 -2.376 1.00 98.75 88 THR A O 1
ATOM 691 N N . ILE A 1 89 ? -4.478 1.049 -2.804 1.00 98.50 89 ILE A N 1
ATOM 692 C CA . ILE A 1 89 ? -5.032 1.045 -1.452 1.00 98.50 89 ILE A CA 1
ATOM 693 C C . ILE A 1 89 ? -6.152 0.013 -1.429 1.00 98.50 89 ILE A C 1
ATOM 695 O O . ILE A 1 89 ? -7.146 0.154 -2.140 1.00 98.50 89 ILE A O 1
ATOM 699 N N . SER A 1 90 ? -6.013 -1.035 -0.626 1.00 97.75 90 SER A N 1
ATOM 700 C CA . SER A 1 90 ? -7.011 -2.107 -0.532 1.00 97.75 90 SER A CA 1
ATOM 701 C C . SER A 1 90 ? -7.420 -2.356 0.908 1.00 97.75 90 SER A C 1
ATOM 703 O O . SER A 1 90 ? -6.590 -2.271 1.812 1.00 97.75 90 SER A O 1
ATOM 705 N N . LYS A 1 91 ? -8.669 -2.762 1.132 1.00 96.25 91 LYS A N 1
ATOM 706 C CA . LYS A 1 91 ? -9.084 -3.316 2.422 1.00 96.25 91 LYS A CA 1
ATOM 707 C C . LYS A 1 91 ? -8.279 -4.582 2.707 1.00 96.25 91 LYS A C 1
ATOM 709 O O . LYS A 1 91 ? -8.054 -5.392 1.814 1.00 96.25 91 LYS A O 1
ATOM 714 N N . VAL A 1 92 ? -7.869 -4.791 3.949 1.00 95.31 92 VAL A N 1
ATOM 715 C CA . VAL A 1 92 ? -7.191 -6.029 4.337 1.00 95.31 92 VAL A CA 1
ATOM 716 C C . VAL A 1 92 ? -8.213 -7.152 4.482 1.00 95.31 92 VAL A C 1
ATOM 718 O O . VAL A 1 92 ? -9.278 -6.984 5.079 1.00 95.31 92 VAL A O 1
ATOM 721 N N . ALA A 1 93 ? -7.870 -8.310 3.929 1.00 90.94 93 ALA A N 1
ATOM 722 C CA . ALA A 1 93 ? -8.631 -9.545 4.029 1.00 90.94 93 ALA A CA 1
ATOM 723 C C . ALA A 1 93 ? -7.791 -10.626 4.740 1.00 90.94 93 ALA A C 1
ATOM 725 O O . ALA A 1 93 ? -6.580 -10.459 4.892 1.00 90.94 93 ALA A O 1
ATOM 726 N N . PRO A 1 94 ? -8.394 -11.758 5.155 1.00 85.56 94 PRO A N 1
ATOM 727 C CA . PRO A 1 94 ? -7.647 -12.854 5.781 1.00 85.56 94 PRO A CA 1
ATOM 728 C C . PRO A 1 94 ? -6.525 -13.438 4.908 1.00 85.56 94 PRO A C 1
ATOM 730 O O . PRO A 1 94 ? -5.546 -13.960 5.433 1.00 85.56 94 PRO A O 1
ATOM 733 N N . LYS A 1 95 ? -6.664 -13.359 3.578 1.00 87.31 95 LYS A N 1
ATOM 734 C CA . LYS A 1 95 ? -5.599 -13.688 2.623 1.00 87.31 95 LYS A CA 1
ATOM 735 C C . LYS A 1 95 ? -4.899 -12.400 2.181 1.00 87.31 95 LYS A C 1
ATOM 737 O O . LYS A 1 95 ? -5.556 -11.379 1.983 1.00 87.31 95 LYS A O 1
ATOM 742 N N . ALA A 1 96 ? -3.579 -12.465 2.016 1.00 88.44 96 ALA A N 1
ATOM 743 C CA . ALA A 1 96 ? -2.771 -11.317 1.611 1.00 88.44 96 ALA A CA 1
ATOM 744 C C . ALA A 1 96 ? -3.200 -10.785 0.235 1.00 88.44 96 ALA A C 1
ATOM 746 O O . ALA A 1 96 ? -3.386 -11.564 -0.699 1.00 88.44 96 ALA A O 1
ATOM 747 N N . ASP A 1 97 ? -3.358 -9.465 0.142 1.00 93.25 97 ASP A N 1
ATOM 748 C CA . ASP A 1 97 ? -3.575 -8.703 -1.095 1.00 93.25 97 ASP A CA 1
ATOM 749 C C . ASP A 1 97 ? -4.794 -9.112 -1.945 1.00 93.25 97 ASP A C 1
ATOM 751 O O . ASP A 1 97 ? -4.870 -8.769 -3.122 1.00 93.25 97 ASP A O 1
ATOM 755 N N . VAL A 1 98 ? -5.785 -9.806 -1.366 1.00 94.94 98 VAL A N 1
ATOM 756 C CA . VAL A 1 98 ? -7.040 -10.176 -2.068 1.00 94.94 98 VAL A CA 1
ATOM 757 C C . VAL A 1 98 ? -8.231 -9.282 -1.725 1.00 94.94 98 VAL A C 1
ATOM 759 O O . VAL A 1 98 ? -9.321 -9.465 -2.265 1.00 94.94 98 VAL A O 1
ATOM 762 N N . GLY A 1 99 ? -8.077 -8.376 -0.760 1.00 95.12 99 GLY A N 1
ATOM 763 C CA . GLY A 1 99 ? -9.198 -7.565 -0.305 1.00 95.12 99 GLY A CA 1
ATOM 764 C C . GLY A 1 99 ? -9.645 -6.542 -1.349 1.00 95.12 99 GLY A C 1
ATOM 765 O O . GLY A 1 99 ? -8.917 -6.223 -2.291 1.00 95.12 99 GLY A O 1
ATOM 766 N N . GLY A 1 100 ? -10.879 -6.057 -1.191 1.00 97.19 100 GLY A N 1
ATOM 767 C CA . GLY A 1 100 ? -11.476 -5.105 -2.125 1.00 97.19 100 GLY A CA 1
ATOM 768 C C . GLY A 1 100 ? -10.627 -3.844 -2.260 1.00 97.19 100 GLY A C 1
ATOM 769 O O . GLY A 1 100 ? -10.086 -3.340 -1.270 1.00 97.19 100 GLY A O 1
ATOM 770 N N . ILE A 1 101 ? -10.500 -3.351 -3.484 1.00 98.06 101 ILE A N 1
ATOM 771 C CA . ILE A 1 101 ? -9.694 -2.176 -3.789 1.00 98.06 101 ILE A CA 1
ATOM 772 C C . ILE A 1 101 ? -10.500 -0.922 -3.440 1.00 98.06 101 ILE A C 1
ATOM 774 O O . ILE A 1 101 ? -11.677 -0.828 -3.767 1.00 98.06 101 ILE A O 1
ATOM 778 N N . ILE A 1 102 ? -9.865 0.017 -2.743 1.00 98.19 102 ILE A N 1
ATOM 779 C CA . ILE A 1 102 ? -10.432 1.308 -2.331 1.00 98.19 102 ILE A CA 1
ATOM 780 C C . ILE A 1 102 ? -10.011 2.396 -3.314 1.00 98.19 102 ILE A C 1
ATOM 782 O O . ILE A 1 102 ? -10.829 3.212 -3.721 1.00 98.19 102 ILE A O 1
ATOM 786 N N . ALA A 1 103 ? -8.735 2.402 -3.691 1.00 98.31 103 ALA A N 1
ATOM 787 C CA . ALA A 1 103 ? -8.179 3.335 -4.655 1.00 98.31 103 ALA A CA 1
ATOM 788 C C . ALA A 1 103 ? -6.969 2.703 -5.344 1.00 98.31 103 ALA A C 1
ATOM 790 O O . ALA A 1 103 ? -6.306 1.831 -4.779 1.00 98.31 103 ALA A O 1
ATOM 791 N N . GLN A 1 104 ? -6.673 3.148 -6.558 1.00 98.31 104 GLN A N 1
ATOM 792 C CA . GLN A 1 104 ? -5.536 2.665 -7.326 1.00 98.31 104 GLN A CA 1
ATOM 793 C C . GLN A 1 104 ? -5.020 3.782 -8.232 1.00 98.31 104 GLN A C 1
ATOM 795 O O . GLN A 1 104 ? -5.816 4.529 -8.799 1.00 98.31 104 GLN A O 1
ATOM 800 N N . GLU A 1 105 ? -3.703 3.889 -8.357 1.00 98.69 105 GLU A N 1
ATOM 801 C CA . GLU A 1 105 ? -3.042 4.884 -9.199 1.00 98.69 105 GLU A CA 1
ATOM 802 C C . GLU A 1 105 ? -1.896 4.236 -9.978 1.00 98.69 105 GLU A C 1
ATOM 804 O O . GLU A 1 105 ? -1.086 3.501 -9.413 1.00 98.69 105 GLU A O 1
ATOM 809 N N . GLU A 1 106 ? -1.867 4.475 -11.289 1.00 98.56 106 GLU A N 1
ATOM 810 C CA . GLU A 1 106 ? -0.903 3.896 -12.228 1.00 98.56 106 GLU A CA 1
ATOM 811 C C . GLU A 1 106 ? 0.363 4.751 -12.338 1.00 98.56 106 GLU A C 1
ATOM 813 O O . GLU A 1 106 ? 0.311 5.978 -12.346 1.00 98.56 106 GLU A O 1
ATOM 818 N N . ALA A 1 107 ? 1.504 4.084 -12.505 1.00 98.12 107 ALA A N 1
ATOM 819 C CA . ALA A 1 107 ? 2.772 4.694 -12.864 1.00 98.12 107 ALA A CA 1
ATOM 820 C C . ALA A 1 107 ? 3.440 3.910 -13.999 1.00 98.12 107 ALA A C 1
ATOM 822 O O . ALA A 1 107 ? 3.573 2.686 -13.934 1.00 98.12 107 ALA A O 1
ATOM 823 N N . SER A 1 108 ? 3.926 4.614 -15.020 1.00 97.88 108 SER A N 1
ATOM 824 C CA . SER A 1 108 ? 4.749 4.011 -16.075 1.00 97.88 108 SER A CA 1
ATOM 825 C C . SER A 1 108 ? 6.083 3.519 -15.514 1.00 97.88 108 SER A C 1
ATOM 827 O O . SER A 1 108 ? 6.667 4.193 -14.669 1.00 97.88 108 SER A O 1
ATOM 829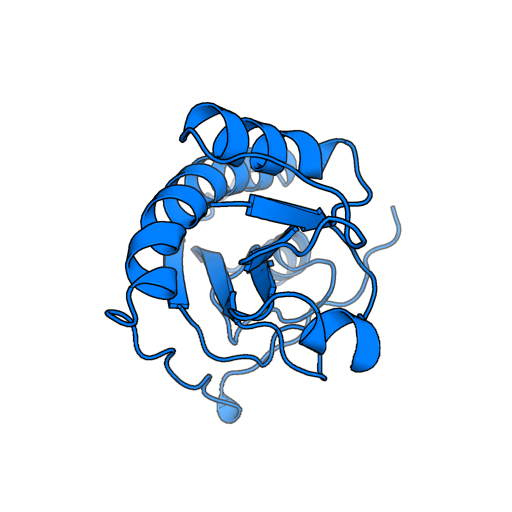 N N . ILE A 1 109 ? 6.595 2.398 -16.018 1.00 97.38 109 ILE A N 1
ATOM 830 C CA . ILE A 1 109 ? 7.970 1.929 -15.802 1.00 97.38 109 ILE A CA 1
ATOM 831 C C . ILE A 1 109 ? 8.785 2.313 -17.038 1.00 97.38 109 ILE A C 1
ATOM 833 O O . ILE A 1 109 ? 8.471 1.892 -18.153 1.00 97.38 109 ILE A O 1
ATOM 837 N N . LEU A 1 110 ? 9.820 3.132 -16.863 1.00 95.62 110 LEU A N 1
ATOM 838 C CA . LEU A 1 110 ? 10.695 3.529 -17.967 1.00 95.62 110 LEU A CA 1
ATOM 839 C C . LEU A 1 110 ? 11.788 2.478 -18.199 1.00 95.62 110 LEU A C 1
ATOM 841 O O . LEU A 1 110 ? 12.256 1.829 -17.270 1.00 95.62 110 LEU A O 1
ATOM 845 N N . LYS A 1 111 ? 12.253 2.346 -19.448 1.00 89.88 111 LYS A N 1
ATOM 846 C CA . LYS A 1 111 ? 13.204 1.294 -19.867 1.00 89.88 111 LYS A CA 1
ATOM 847 C C . LYS A 1 111 ? 14.497 1.232 -19.037 1.00 89.88 111 LYS A C 1
ATOM 849 O O . LYS A 1 111 ? 15.065 0.157 -18.889 1.00 89.88 111 LYS A O 1
ATOM 854 N N . ASN A 1 112 ? 14.956 2.374 -18.530 1.00 91.00 112 ASN A N 1
ATOM 855 C CA . ASN A 1 112 ? 16.214 2.496 -17.792 1.00 91.00 112 ASN A CA 1
ATOM 856 C C . ASN A 1 112 ? 15.998 2.845 -16.312 1.00 91.00 112 ASN A C 1
ATOM 858 O O . ASN A 1 112 ? 16.958 3.209 -15.640 1.00 91.00 112 ASN A O 1
ATOM 862 N N . GLU A 1 113 ? 14.758 2.781 -15.819 1.00 93.94 113 GLU A N 1
ATOM 863 C CA . GLU A 1 113 ? 14.489 3.014 -14.403 1.00 93.94 113 GLU A CA 1
ATOM 864 C C . GLU A 1 113 ? 15.002 1.847 -13.559 1.00 93.94 113 GLU A C 1
ATOM 866 O O . GLU A 1 113 ? 14.755 0.670 -13.831 1.00 93.94 113 GLU A O 1
ATOM 871 N N . THR A 1 114 ? 15.705 2.191 -12.491 1.00 94.88 114 THR A N 1
ATOM 872 C CA . THR A 1 114 ? 16.131 1.254 -11.462 1.00 94.88 114 THR A CA 1
ATOM 873 C C . THR A 1 114 ? 15.000 0.964 -10.476 1.00 94.88 114 THR A C 1
ATOM 875 O O . THR A 1 114 ? 14.046 1.731 -10.332 1.00 94.88 114 THR A O 1
ATOM 878 N N . TYR A 1 115 ? 15.141 -0.126 -9.713 1.00 94.62 115 TYR A N 1
ATOM 879 C CA . TYR A 1 115 ? 14.225 -0.452 -8.615 1.00 94.62 115 TYR A CA 1
ATOM 880 C C . TYR A 1 115 ? 14.005 0.734 -7.663 1.00 94.62 115 TYR A C 1
ATOM 88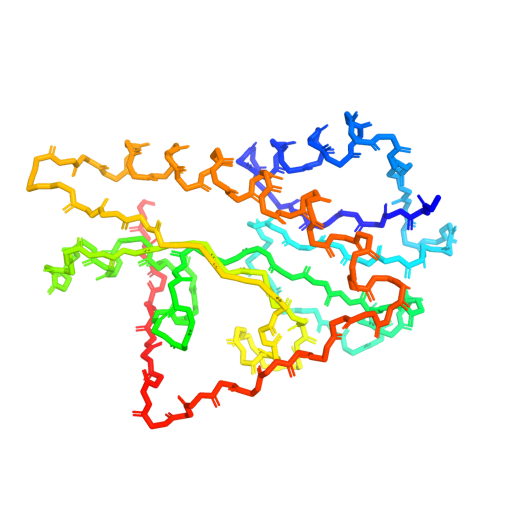2 O O . TYR A 1 115 ? 12.866 1.037 -7.327 1.00 94.62 115 TYR A O 1
ATOM 890 N N . PHE A 1 116 ? 15.079 1.414 -7.249 1.00 94.88 116 PHE A N 1
ATOM 891 C CA . PHE A 1 116 ? 14.998 2.496 -6.265 1.00 94.88 116 PHE A CA 1
ATOM 892 C C . PHE A 1 116 ? 14.290 3.743 -6.805 1.00 94.88 116 PHE A C 1
ATOM 894 O O . PHE A 1 116 ? 13.637 4.453 -6.043 1.00 94.88 116 PHE A O 1
ATOM 901 N N . GLU A 1 117 ? 14.406 4.018 -8.105 1.00 97.00 117 GLU A N 1
ATOM 902 C CA . GLU A 1 117 ? 13.679 5.116 -8.754 1.00 97.00 117 GLU A CA 1
ATOM 903 C C . GLU A 1 117 ? 12.183 4.809 -8.834 1.00 97.00 117 GLU A C 1
ATOM 905 O O . GLU A 1 117 ? 11.359 5.662 -8.501 1.00 97.00 117 GLU A O 1
ATOM 910 N N . ILE A 1 118 ? 11.827 3.571 -9.192 1.00 97.44 118 ILE A N 1
ATOM 911 C CA . ILE A 1 118 ? 10.430 3.121 -9.217 1.00 97.44 118 ILE A CA 1
ATOM 912 C C . ILE A 1 118 ? 9.850 3.126 -7.803 1.00 97.44 118 ILE A C 1
ATOM 914 O O . ILE A 1 118 ? 8.763 3.655 -7.603 1.00 97.44 118 ILE A O 1
ATOM 918 N N . GLU A 1 119 ? 10.573 2.592 -6.818 1.00 96.06 119 GLU A N 1
ATOM 919 C CA . GLU A 1 119 ? 10.149 2.580 -5.417 1.00 96.06 119 GLU A CA 1
ATOM 920 C C . GLU A 1 119 ? 9.873 3.996 -4.909 1.00 96.06 119 GLU A C 1
ATOM 922 O O . GLU A 1 119 ? 8.783 4.244 -4.407 1.00 96.06 119 GLU A O 1
ATOM 927 N N . ARG A 1 120 ? 10.787 4.949 -5.130 1.00 96.44 120 ARG A N 1
ATOM 928 C CA . ARG A 1 120 ? 10.593 6.346 -4.712 1.00 96.44 120 ARG A CA 1
ATOM 929 C C . ARG A 1 120 ? 9.387 7.001 -5.387 1.00 96.44 120 ARG A C 1
ATOM 931 O O . ARG A 1 120 ? 8.624 7.714 -4.745 1.00 96.44 120 ARG A O 1
ATOM 938 N N . LYS A 1 121 ? 9.191 6.748 -6.679 1.00 97.50 121 LYS A N 1
ATOM 939 C CA . LYS A 1 121 ? 8.017 7.241 -7.408 1.00 97.50 121 LYS A CA 1
ATOM 940 C C . LYS A 1 121 ? 6.716 6.676 -6.827 1.00 97.50 121 LYS A C 1
ATOM 942 O O . LYS A 1 121 ? 5.742 7.408 -6.674 1.00 97.50 121 LYS A O 1
ATOM 947 N N . LEU A 1 122 ? 6.695 5.386 -6.491 1.00 98.12 122 LEU A N 1
ATOM 948 C CA . LEU A 1 122 ? 5.535 4.742 -5.870 1.00 98.12 122 LEU A CA 1
ATOM 949 C C . LEU A 1 122 ? 5.333 5.173 -4.414 1.00 98.12 122 LEU A C 1
ATOM 951 O O . LEU A 1 122 ? 4.194 5.276 -3.978 1.00 98.12 122 LEU A O 1
ATOM 955 N N . ASP A 1 123 ? 6.399 5.481 -3.682 1.00 97.50 123 ASP A N 1
ATOM 956 C CA . ASP A 1 123 ? 6.347 6.084 -2.350 1.00 97.50 123 ASP A CA 1
ATOM 957 C C . ASP A 1 123 ? 5.612 7.435 -2.372 1.00 97.50 123 ASP A C 1
ATOM 959 O O . ASP A 1 123 ? 4.763 7.703 -1.515 1.00 97.50 123 ASP A O 1
ATOM 963 N N . ASP A 1 124 ? 5.918 8.291 -3.350 1.00 97.69 124 ASP A N 1
ATOM 964 C CA . ASP A 1 124 ? 5.287 9.607 -3.497 1.00 97.69 124 ASP A CA 1
ATOM 965 C C . ASP A 1 124 ? 3.801 9.476 -3.861 1.00 97.69 124 ASP A C 1
ATOM 967 O O . ASP A 1 124 ? 2.937 10.057 -3.193 1.00 97.69 124 ASP A O 1
ATOM 971 N N . ILE A 1 125 ? 3.492 8.642 -4.862 1.00 98.50 125 ILE A N 1
ATOM 972 C CA . ILE A 1 125 ? 2.113 8.330 -5.270 1.00 98.50 125 ILE A CA 1
ATOM 973 C C . ILE A 1 125 ? 1.336 7.725 -4.100 1.00 98.50 125 ILE A C 1
ATOM 975 O O . ILE A 1 125 ? 0.232 8.159 -3.779 1.00 98.50 125 ILE A O 1
ATOM 979 N N . GLY A 1 126 ? 1.914 6.739 -3.420 1.00 98.44 126 GLY A N 1
ATOM 980 C CA . GLY A 1 126 ? 1.238 5.989 -2.376 1.00 98.44 126 GLY A CA 1
ATOM 981 C C . GLY A 1 126 ? 0.907 6.833 -1.154 1.00 98.44 126 GLY A C 1
ATOM 982 O O . GLY A 1 126 ? -0.182 6.684 -0.600 1.00 98.44 126 GLY A O 1
ATOM 983 N N . GLN A 1 127 ? 1.792 7.743 -0.735 1.00 98.12 127 GLN A N 1
ATOM 984 C CA . GLN A 1 127 ? 1.501 8.674 0.361 1.00 98.12 127 GLN A CA 1
ATOM 985 C C . GLN A 1 127 ? 0.308 9.576 0.026 1.00 98.12 127 GLN A C 1
ATOM 987 O O . GLN A 1 127 ? -0.605 9.718 0.846 1.00 98.12 127 GLN A O 1
ATOM 992 N N . ALA A 1 128 ? 0.305 10.164 -1.174 1.00 98.38 128 ALA A N 1
ATOM 993 C CA . ALA A 1 128 ? -0.775 11.031 -1.631 1.00 98.38 128 ALA A CA 1
ATOM 994 C C . ALA A 1 128 ? -2.096 10.256 -1.754 1.00 98.38 128 ALA A C 1
ATOM 996 O O . ALA A 1 128 ? -3.123 10.682 -1.216 1.00 98.38 128 ALA A O 1
ATOM 997 N N . LEU A 1 129 ? -2.052 9.082 -2.389 1.00 98.56 129 LEU A N 1
ATOM 998 C CA . LEU A 1 129 ? -3.203 8.211 -2.588 1.00 98.56 129 LEU A CA 1
ATOM 999 C C . LEU A 1 129 ? -3.788 7.739 -1.254 1.00 98.56 129 LEU A C 1
ATOM 1001 O O . LEU A 1 129 ? -5.003 7.795 -1.073 1.00 98.56 129 LEU A O 1
ATOM 1005 N N . LEU A 1 130 ? -2.950 7.329 -0.295 1.00 98.50 130 LEU A N 1
ATOM 1006 C CA . LEU A 1 130 ? -3.391 6.916 1.038 1.00 98.50 130 LEU A CA 1
ATOM 1007 C C . LEU A 1 130 ? -4.132 8.052 1.748 1.00 98.50 130 LEU A C 1
ATOM 1009 O O . LEU A 1 130 ? -5.266 7.858 2.182 1.00 98.50 130 LEU A O 1
ATOM 1013 N N . VAL A 1 131 ? -3.510 9.230 1.858 1.00 98.12 131 VAL A N 1
ATOM 1014 C CA . VAL A 1 131 ? -4.095 10.376 2.573 1.00 98.12 131 VAL A CA 1
ATOM 1015 C C . VAL A 1 131 ? -5.415 10.804 1.936 1.00 98.12 131 VAL A C 1
ATOM 1017 O O . VAL A 1 131 ? -6.379 11.060 2.654 1.00 98.12 131 VAL A O 1
ATOM 1020 N N . LYS A 1 132 ? -5.492 10.814 0.601 1.00 97.75 132 LYS A N 1
ATOM 1021 C CA . LYS A 1 132 ? -6.727 11.105 -0.136 1.00 97.75 132 LYS A CA 1
ATOM 1022 C C . LYS A 1 132 ? -7.813 10.049 0.096 1.00 97.75 132 LYS A C 1
ATOM 1024 O O . LYS A 1 132 ? -8.984 10.399 0.205 1.00 97.75 132 LYS A O 1
ATOM 1029 N N . SER A 1 133 ? -7.433 8.774 0.191 1.00 97.56 133 SER A N 1
ATOM 1030 C CA . SER A 1 133 ? -8.375 7.653 0.317 1.00 97.56 133 SER A CA 1
ATOM 1031 C C . SER A 1 133 ? -8.980 7.526 1.711 1.00 97.56 133 SER A C 1
ATOM 1033 O O . SER A 1 133 ? -10.116 7.075 1.839 1.00 97.56 133 SER A O 1
ATOM 1035 N N . ILE A 1 134 ? -8.248 7.911 2.763 1.00 97.56 134 ILE A N 1
ATOM 1036 C CA . ILE A 1 134 ? -8.707 7.797 4.154 1.00 97.56 134 ILE A CA 1
ATOM 1037 C C . ILE A 1 134 ? -10.093 8.438 4.374 1.00 97.56 134 ILE A C 1
ATOM 1039 O O . ILE A 1 134 ? -10.981 7.712 4.815 1.00 97.56 134 ILE A O 1
ATOM 1043 N N . PRO A 1 135 ? -10.341 9.730 4.077 1.00 96.31 135 PRO A N 1
ATOM 1044 C CA . PRO A 1 135 ? -11.643 10.348 4.341 1.00 96.31 135 PRO A CA 1
ATOM 1045 C C . PRO A 1 135 ? -12.778 9.751 3.499 1.00 96.31 135 PRO A C 1
ATOM 1047 O O . PRO A 1 135 ? -13.910 9.644 3.970 1.00 96.31 135 PRO A O 1
ATOM 1050 N N . GLU A 1 136 ? -12.505 9.339 2.261 1.00 94.38 136 GLU A N 1
ATOM 1051 C CA . GLU A 1 136 ? -13.520 8.734 1.392 1.00 94.38 136 GLU A CA 1
ATOM 1052 C C . GLU A 1 136 ? -13.890 7.312 1.842 1.00 94.38 136 GLU A C 1
ATOM 1054 O O . GLU A 1 136 ? -15.057 6.921 1.786 1.00 94.38 136 GLU A O 1
ATOM 1059 N N . TRP A 1 137 ? -12.915 6.558 2.354 1.00 94.94 137 TRP A N 1
ATOM 1060 C CA . TRP A 1 137 ? -13.136 5.249 2.961 1.00 94.94 137 TRP A CA 1
ATOM 1061 C C . TRP A 1 137 ? -13.910 5.358 4.278 1.00 94.94 137 TRP A C 1
ATOM 1063 O O . TRP A 1 137 ? -14.917 4.680 4.470 1.00 94.94 137 TRP A O 1
ATOM 1073 N N . THR A 1 138 ? -13.472 6.235 5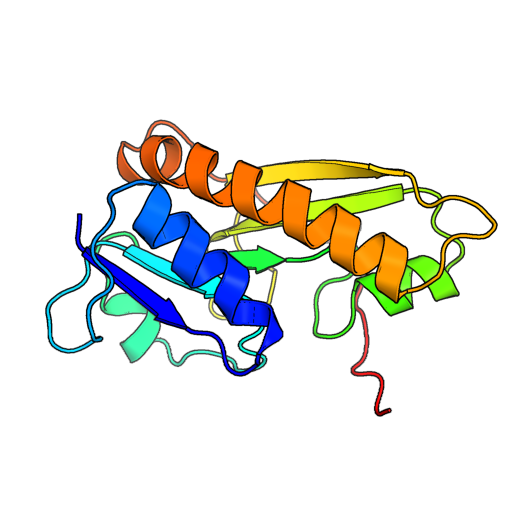.182 1.00 93.75 138 THR A N 1
ATOM 1074 C CA . THR A 1 138 ? -14.010 6.317 6.550 1.00 93.75 138 THR A CA 1
ATOM 1075 C C . THR A 1 138 ? -15.398 6.956 6.606 1.00 93.75 138 THR A C 1
ATOM 1077 O O . THR A 1 138 ? -16.160 6.673 7.527 1.00 93.75 138 THR A O 1
ATOM 1080 N N . SER A 1 139 ? -15.762 7.763 5.603 1.00 93.81 139 SER A N 1
ATOM 1081 C CA . SER A 1 139 ? -17.122 8.295 5.426 1.00 93.81 139 SER A CA 1
ATOM 1082 C C . SER A 1 139 ? -18.099 7.309 4.774 1.00 93.81 139 SER A C 1
ATOM 1084 O O . SER A 1 139 ? -19.288 7.608 4.684 1.00 93.81 139 SER A O 1
ATOM 1086 N N . GLY A 1 140 ? -17.627 6.148 4.303 1.00 91.31 140 GLY A N 1
ATOM 1087 C CA . GLY A 1 140 ? -18.451 5.174 3.581 1.00 91.31 140 GLY A CA 1
ATOM 1088 C C . GLY A 1 140 ? -18.809 5.589 2.149 1.00 91.31 140 GLY A C 1
ATOM 1089 O O . GLY A 1 140 ? -19.662 4.958 1.529 1.00 91.31 140 GLY A O 1
ATOM 1090 N N . LYS A 1 141 ? -18.163 6.630 1.607 1.00 92.12 141 LYS A N 1
ATOM 1091 C CA . LYS A 1 141 ? -18.367 7.097 0.227 1.00 92.12 141 LYS A CA 1
ATOM 1092 C C . LYS A 1 141 ? -17.858 6.082 -0.804 1.00 92.12 141 LYS A C 1
ATOM 1094 O O . LYS A 1 141 ? -18.420 5.985 -1.892 1.00 92.12 141 LYS A O 1
ATOM 1099 N N . ILE A 1 142 ? -16.801 5.338 -0.474 1.00 91.19 142 ILE A N 1
ATOM 1100 C CA . ILE A 1 142 ? -16.225 4.312 -1.352 1.00 91.19 142 ILE A CA 1
ATOM 1101 C C . ILE A 1 142 ? -16.787 2.936 -1.005 1.00 91.19 142 ILE A C 1
ATOM 1103 O O . ILE A 1 142 ? -16.646 2.455 0.119 1.00 91.19 142 ILE A O 1
ATOM 1107 N N . ILE A 1 143 ? -17.326 2.261 -2.019 1.00 93.06 143 ILE A N 1
ATOM 1108 C CA . ILE A 1 143 ? -17.586 0.822 -1.982 1.00 93.06 143 ILE A CA 1
ATOM 1109 C C . ILE A 1 143 ? -16.365 0.130 -2.602 1.00 93.06 143 ILE A C 1
ATOM 1111 O O . ILE A 1 143 ? -16.121 0.323 -3.795 1.00 93.06 143 ILE A O 1
ATOM 1115 N N . PRO A 1 144 ? -15.585 -0.661 -1.840 1.00 95.19 144 PRO A N 1
ATOM 1116 C CA . PRO A 1 144 ? -14.396 -1.300 -2.380 1.00 95.19 144 PRO A CA 1
ATOM 1117 C C . PRO A 1 144 ? -14.766 -2.275 -3.493 1.00 95.19 144 PRO A C 1
ATOM 1119 O O . PRO A 1 144 ? -15.610 -3.154 -3.289 1.00 95.19 144 PRO A O 1
ATOM 1122 N N . TRP A 1 145 ? -14.130 -2.157 -4.656 1.00 96.00 145 TRP A N 1
ATOM 1123 C CA . TRP A 1 145 ? -14.437 -3.044 -5.771 1.00 96.00 145 TRP A CA 1
ATOM 1124 C C . TRP A 1 145 ? -13.683 -4.365 -5.650 1.00 96.00 145 TRP A C 1
ATOM 1126 O O . TRP A 1 145 ? -12.554 -4.446 -5.155 1.00 96.00 145 TRP A O 1
ATOM 1136 N N . LYS A 1 146 ? -14.347 -5.439 -6.077 1.00 97.06 146 LYS A N 1
ATOM 1137 C CA . LYS A 1 146 ? -13.792 -6.788 -6.026 1.00 97.06 146 LYS A CA 1
ATOM 1138 C C . LYS A 1 146 ? -12.677 -6.928 -7.063 1.00 97.06 146 LYS A C 1
ATOM 1140 O O . LYS A 1 146 ? -12.803 -6.458 -8.189 1.00 97.06 146 LYS A O 1
ATOM 1145 N N . GLN A 1 147 ? -11.608 -7.609 -6.671 1.00 97.69 147 GLN A N 1
ATOM 1146 C CA . GLN A 1 147 ? -10.540 -7.995 -7.581 1.00 97.69 147 GLN A CA 1
ATOM 1147 C C . GLN A 1 147 ? -11.008 -9.104 -8.539 1.00 97.69 147 GLN A C 1
ATOM 1149 O O . GLN A 1 147 ? -11.717 -10.025 -8.126 1.00 97.69 147 GLN A O 1
ATOM 1154 N N . ASP A 1 148 ? -10.592 -9.032 -9.804 1.00 97.00 148 ASP A N 1
ATOM 1155 C CA . ASP A 1 148 ? -10.776 -10.125 -10.760 1.00 97.00 148 ASP A CA 1
ATOM 1156 C C . ASP A 1 148 ? -9.744 -11.232 -10.501 1.00 97.00 148 ASP A C 1
ATOM 1158 O O . ASP A 1 148 ? -8.556 -11.088 -10.783 1.00 97.00 148 ASP A O 1
ATOM 1162 N N . GLU A 1 149 ? -10.208 -12.355 -9.956 1.00 96.00 149 GLU A N 1
ATOM 1163 C CA . GLU A 1 149 ? -9.348 -13.494 -9.631 1.00 96.00 149 GLU A CA 1
ATOM 1164 C C . GLU A 1 149 ? -8.702 -14.132 -10.869 1.00 96.00 149 GLU A C 1
ATOM 1166 O O . GLU A 1 149 ? -7.626 -14.713 -10.746 1.00 96.00 149 GLU A O 1
ATOM 1171 N N . SER A 1 150 ? -9.302 -14.006 -12.060 1.00 97.31 150 SER A N 1
ATOM 1172 C CA . SER A 1 150 ? -8.726 -14.567 -13.291 1.00 97.31 150 SER A CA 1
ATOM 1173 C C . SER A 1 150 ? -7.494 -13.797 -13.782 1.00 97.31 150 SER A C 1
ATOM 1175 O O . SER A 1 150 ? -6.630 -14.366 -14.446 1.00 97.31 150 SER A O 1
ATOM 1177 N N . SER A 1 151 ? -7.380 -12.529 -13.381 1.00 95.81 151 SER A N 1
ATOM 1178 C CA . SER A 1 151 ? -6.265 -11.633 -13.703 1.00 95.81 151 SER A CA 1
ATOM 1179 C C . SER A 1 151 ? -5.199 -11.577 -12.597 1.00 95.81 151 SER A C 1
ATOM 1181 O O . SER A 1 151 ? -4.234 -10.815 -12.695 1.00 95.81 151 SER A O 1
ATOM 1183 N N . ALA A 1 152 ? -5.360 -12.357 -11.520 1.00 97.50 152 ALA A N 1
ATOM 1184 C CA . ALA A 1 152 ? -4.454 -12.333 -10.380 1.00 97.50 152 ALA A CA 1
ATOM 1185 C C . ALA A 1 152 ? -3.107 -12.994 -10.693 1.00 97.50 152 ALA A C 1
ATOM 1187 O O . ALA A 1 152 ? -3.033 -14.138 -11.140 1.00 97.50 152 ALA A O 1
ATOM 1188 N N . THR A 1 153 ? -2.021 -12.292 -10.374 1.00 98.00 153 THR A N 1
ATOM 1189 C CA . THR A 1 153 ? -0.661 -12.845 -10.425 1.00 98.00 153 THR A CA 1
ATOM 1190 C C . THR A 1 153 ? 0.040 -12.646 -9.089 1.00 98.00 153 THR A C 1
ATOM 1192 O O . THR A 1 153 ? -0.395 -11.851 -8.255 1.00 98.00 153 THR A O 1
ATOM 1195 N N . TYR A 1 154 ? 1.128 -13.384 -8.868 1.00 97.00 154 TYR A N 1
ATOM 1196 C CA . TYR A 1 154 ? 1.801 -13.437 -7.574 1.00 97.00 154 TYR A CA 1
ATOM 1197 C C . TYR A 1 154 ? 3.294 -13.156 -7.715 1.00 97.00 154 TYR A C 1
ATOM 1199 O O . TYR A 1 154 ? 3.977 -13.747 -8.551 1.00 97.00 154 TYR A O 1
ATOM 1207 N N . SER A 1 155 ? 3.802 -12.275 -6.861 1.00 95.25 155 SER A N 1
ATOM 1208 C CA . SER A 1 155 ? 5.229 -12.081 -6.641 1.00 95.25 155 SER A CA 1
ATOM 1209 C C . SER A 1 155 ? 5.732 -13.066 -5.583 1.00 95.25 155 SER A C 1
ATOM 1211 O O . SER A 1 155 ? 5.011 -13.452 -4.659 1.00 95.25 155 SER A O 1
ATOM 1213 N N . LYS A 1 156 ? 6.986 -13.501 -5.719 1.00 93.12 156 LYS A N 1
ATOM 1214 C CA . LYS A 1 156 ? 7.690 -14.285 -4.696 1.00 93.12 156 LYS A CA 1
ATOM 1215 C C . LYS A 1 156 ? 8.618 -13.365 -3.923 1.00 93.12 156 LYS A C 1
ATOM 1217 O O . LYS A 1 156 ? 9.114 -12.396 -4.486 1.00 93.12 156 LYS A O 1
ATOM 1222 N N . LEU A 1 157 ? 8.881 -13.699 -2.660 1.00 90.31 157 LEU A N 1
ATOM 1223 C CA . LEU A 1 157 ? 9.860 -12.963 -1.867 1.00 90.31 157 LEU A CA 1
ATOM 1224 C C . LEU A 1 157 ? 11.233 -13.082 -2.527 1.00 90.31 157 LEU A C 1
ATOM 1226 O O . LEU A 1 157 ? 11.788 -14.181 -2.600 1.00 90.31 157 LEU A O 1
ATOM 1230 N N . ILE A 1 158 ? 11.775 -11.956 -2.976 1.00 85.50 158 ILE A N 1
ATOM 1231 C CA . ILE A 1 158 ? 13.165 -11.884 -3.410 1.00 85.50 158 ILE A CA 1
ATOM 1232 C C . ILE A 1 158 ? 14.021 -11.647 -2.172 1.00 85.50 158 ILE A C 1
ATOM 1234 O O . ILE A 1 158 ? 13.818 -10.683 -1.437 1.00 85.50 158 ILE A O 1
ATOM 1238 N N . LYS A 1 159 ? 14.949 -12.572 -1.922 1.00 73.50 159 LYS A N 1
ATOM 1239 C CA . LYS A 1 159 ? 15.956 -12.437 -0.871 1.00 73.50 159 LYS A CA 1
ATOM 1240 C C . LYS A 1 159 ? 17.154 -11.713 -1.473 1.00 73.50 159 LYS A C 1
ATOM 1242 O O . LYS A 1 159 ? 17.786 -12.257 -2.376 1.00 73.50 159 LYS A O 1
ATOM 1247 N N . CYS A 1 160 ? 17.404 -10.501 -1.005 1.00 57.47 160 CYS A N 1
ATOM 1248 C CA . CYS A 1 160 ? 18.634 -9.756 -1.238 1.00 57.47 160 CYS A CA 1
ATOM 1249 C C . CYS A 1 160 ? 19.578 -9.897 -0.043 1.00 57.47 160 CYS A C 1
ATOM 1251 O O . CYS A 1 160 ? 19.076 -10.102 1.088 1.00 57.47 160 CYS A O 1
#

Secondary structure (DSSP, 8-state):
-EEEEE--SGGGHHHHHHHHHTTPEEE-GGG--SEEEESS--SPPPHHHHTSSTT-EEEEESSSTTTTBSS-HHHHHHHTT-SEEEEEEEE--SSTT-SPEEEEEEEEPPTT--HHHHHHHHHHHHHHHHHHHHHHHHTT---PBPP-GGG--BPPPP--